Protein AF-G7JXV8-F1 (afdb_monomer_lite)

Organism: Medicago truncatula (NCBI:txid3880)

Structure (mmCIF, N/CA/C/O backbone):
data_AF-G7JXV8-F1
#
_entry.id   AF-G7JXV8-F1
#
loop_
_atom_site.group_PDB
_atom_site.id
_atom_site.type_symbol
_atom_site.label_atom_id
_atom_site.label_alt_id
_atom_site.label_comp_id
_atom_site.label_asym_id
_atom_site.label_entity_id
_atom_site.label_seq_id
_atom_site.pdbx_PDB_ins_code
_atom_site.Cartn_x
_atom_site.Cartn_y
_atom_site.Cartn_z
_atom_site.occupancy
_atom_site.B_iso_or_equiv
_atom_site.auth_seq_id
_atom_site.auth_comp_id
_atom_site.auth_asym_id
_atom_site.auth_atom_id
_atom_site.pdbx_PDB_model_num
ATOM 1 N N . MET A 1 1 ? -26.281 6.434 43.836 1.00 63.09 1 MET A N 1
ATOM 2 C CA . MET A 1 1 ? -25.924 5.166 43.152 1.00 63.09 1 MET A CA 1
ATOM 3 C C . MET A 1 1 ? -25.875 5.276 41.618 1.00 63.09 1 MET A C 1
ATOM 5 O O . MET A 1 1 ? -24.972 4.708 41.025 1.00 63.09 1 MET A O 1
ATOM 9 N N . ARG A 1 2 ? -26.761 6.048 40.961 1.00 75.25 2 ARG A N 1
ATOM 10 C CA . ARG A 1 2 ? -26.820 6.184 39.485 1.00 75.25 2 ARG A CA 1
ATOM 11 C C . ARG A 1 2 ? -25.588 6.841 38.820 1.00 75.25 2 ARG A C 1
ATOM 13 O O . ARG A 1 2 ? -25.232 6.445 37.723 1.00 75.25 2 ARG A O 1
ATOM 20 N N . MET A 1 3 ? -24.913 7.792 39.482 1.00 74.44 3 MET A N 1
ATOM 21 C CA . MET A 1 3 ? -23.731 8.478 38.913 1.00 74.44 3 MET A CA 1
ATOM 22 C C . MET A 1 3 ? -22.500 7.573 38.741 1.00 74.44 3 MET A C 1
ATOM 24 O O . MET A 1 3 ? -21.789 7.701 37.752 1.00 74.44 3 MET A O 1
ATOM 28 N N . GLN A 1 4 ? -22.256 6.647 39.674 1.00 80.50 4 GLN A N 1
ATOM 29 C CA . GLN A 1 4 ? -21.101 5.736 39.617 1.00 80.50 4 GLN A CA 1
ATOM 30 C C . GLN A 1 4 ? -21.216 4.762 38.433 1.00 80.50 4 GLN A C 1
ATOM 32 O O . GLN A 1 4 ? -20.238 4.486 37.746 1.00 80.50 4 GLN A O 1
ATOM 37 N N . LEU A 1 5 ? -22.440 4.312 38.134 1.00 79.06 5 LEU A N 1
ATOM 38 C CA . LEU A 1 5 ? -22.716 3.442 36.993 1.00 79.06 5 LEU A CA 1
ATOM 39 C C . LEU A 1 5 ? -22.513 4.171 35.653 1.00 79.06 5 LEU A C 1
ATOM 41 O O . LEU A 1 5 ? -21.916 3.609 34.739 1.00 79.06 5 LEU A O 1
ATOM 45 N N . SER A 1 6 ? -22.941 5.434 35.545 1.00 83.69 6 SER A N 1
ATOM 46 C CA . SER A 1 6 ? -22.739 6.232 34.327 1.00 83.69 6 SER A CA 1
ATOM 47 C C . SER A 1 6 ? -21.258 6.474 34.008 1.00 83.69 6 SER A C 1
ATOM 49 O O . SER A 1 6 ? -20.881 6.453 32.839 1.00 83.69 6 SER A O 1
ATOM 51 N N . TYR A 1 7 ? -20.407 6.662 35.023 1.00 88.31 7 TYR A N 1
ATOM 52 C CA . TYR A 1 7 ? -18.969 6.897 34.832 1.00 88.31 7 TYR A CA 1
ATOM 53 C C . TYR A 1 7 ? -18.237 5.647 34.318 1.00 88.31 7 TYR A C 1
ATOM 55 O O . TYR A 1 7 ? -17.411 5.728 33.410 1.00 88.31 7 TYR A O 1
ATOM 63 N N . LEU A 1 8 ? -18.596 4.474 34.848 1.00 86.31 8 LEU A N 1
ATOM 64 C CA . LEU A 1 8 ? -18.058 3.187 34.397 1.00 86.31 8 LEU A CA 1
ATOM 65 C C . LEU A 1 8 ? -18.452 2.876 32.949 1.00 86.31 8 LEU A C 1
ATOM 67 O O . LEU A 1 8 ? -17.615 2.440 32.158 1.00 86.31 8 LEU A O 1
ATOM 71 N N . VAL A 1 9 ? -19.708 3.150 32.581 1.00 91.56 9 VAL A N 1
ATOM 72 C CA . VAL A 1 9 ? -20.181 2.994 31.197 1.00 91.56 9 VAL A CA 1
ATOM 73 C C . VAL A 1 9 ? -19.430 3.938 30.256 1.00 91.56 9 VAL A C 1
ATOM 75 O O . VAL A 1 9 ? -19.014 3.512 29.179 1.00 91.56 9 VAL A O 1
ATOM 78 N N . TYR A 1 10 ? -19.198 5.189 30.665 1.00 91.69 10 TYR A N 1
ATOM 79 C CA . TYR A 1 10 ? -18.444 6.163 29.873 1.00 91.69 10 TYR A CA 1
ATOM 80 C C . TYR A 1 10 ? -16.997 5.719 29.623 1.00 91.69 10 TYR A C 1
ATOM 82 O O . TYR A 1 10 ? -16.520 5.789 28.490 1.00 91.69 10 TYR A O 1
ATOM 90 N N . LEU A 1 11 ? -16.318 5.215 30.658 1.00 91.69 11 LEU A N 1
ATOM 91 C CA . LEU A 1 11 ? -14.941 4.732 30.564 1.00 91.69 11 LEU A CA 1
ATOM 92 C C . LEU A 1 11 ? -14.823 3.518 29.629 1.00 91.69 11 LEU A C 1
ATOM 94 O O . LEU A 1 11 ? -13.973 3.508 28.741 1.00 91.69 11 LEU A O 1
ATOM 98 N N . PHE A 1 12 ? -15.721 2.537 29.765 1.00 92.38 12 PHE A N 1
ATOM 99 C CA . PHE A 1 12 ? -15.754 1.360 28.891 1.00 92.38 12 PHE A CA 1
ATOM 100 C C . PHE A 1 12 ? -16.003 1.731 27.421 1.00 92.38 12 PHE A C 1
ATOM 102 O O . PHE A 1 12 ? -15.347 1.199 26.521 1.00 92.38 12 PHE A O 1
ATOM 109 N N . LEU A 1 13 ? -16.925 2.667 27.164 1.00 93.00 13 LEU A N 1
ATOM 110 C CA . LEU A 1 13 ? -17.195 3.141 25.807 1.00 93.00 13 LEU A CA 1
ATOM 111 C C . LEU A 1 13 ? -15.978 3.868 25.219 1.00 93.00 13 LEU A C 1
ATOM 113 O O . LEU A 1 13 ? -15.619 3.618 24.069 1.00 93.00 13 LEU A O 1
ATOM 117 N N . ASN A 1 14 ? -15.308 4.708 26.015 1.00 95.00 14 ASN A N 1
ATOM 118 C CA . ASN A 1 14 ? -14.103 5.424 25.595 1.00 95.00 14 ASN A CA 1
ATOM 119 C C . ASN A 1 14 ? -12.974 4.468 25.190 1.00 95.00 14 ASN A C 1
ATOM 121 O O . ASN A 1 14 ? -12.381 4.646 24.130 1.00 95.00 14 ASN A O 1
ATOM 125 N N . SER A 1 15 ? -12.718 3.411 25.969 1.00 94.75 15 SER A N 1
ATOM 126 C CA . SER A 1 15 ? -11.690 2.415 25.631 1.00 94.75 15 SER A CA 1
ATOM 127 C C . SER A 1 15 ? -11.982 1.690 24.315 1.00 94.75 15 SER A C 1
ATOM 129 O O . SER A 1 15 ? -11.064 1.461 23.526 1.00 94.75 15 SER A O 1
ATOM 131 N N . LYS A 1 16 ? -13.254 1.370 24.039 1.00 96.81 16 LYS A N 1
ATOM 132 C CA . LYS A 1 16 ? -13.658 0.756 22.763 1.00 96.81 16 LYS A CA 1
ATOM 133 C C . LYS A 1 16 ? -13.424 1.696 21.586 1.00 96.81 16 LYS A C 1
ATOM 135 O O . LYS A 1 16 ? -12.883 1.274 20.569 1.00 96.81 16 LYS A O 1
ATOM 140 N N . VAL A 1 17 ? -13.811 2.963 21.733 1.00 96.75 17 VAL A N 1
ATOM 141 C CA . VAL A 1 17 ? -13.621 3.980 20.693 1.00 96.75 17 VAL A CA 1
ATOM 142 C C . VAL A 1 17 ? -12.130 4.204 20.446 1.00 96.75 17 VAL A C 1
ATOM 144 O O . VAL A 1 17 ? -11.692 4.115 19.304 1.00 96.75 17 VAL A O 1
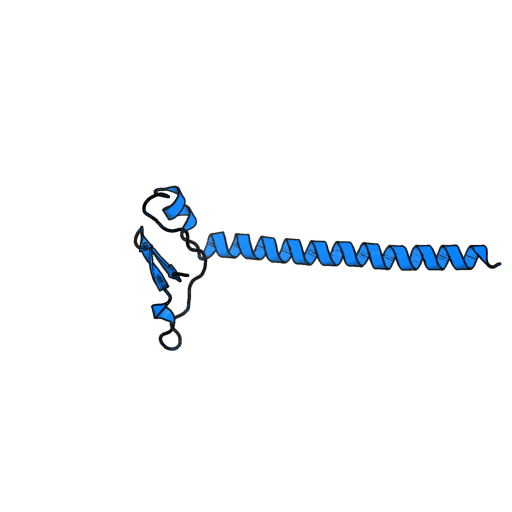ATOM 147 N N . PHE A 1 18 ? -11.331 4.397 21.494 1.00 97.50 18 PHE A N 1
ATOM 148 C CA . PHE A 1 18 ? -9.883 4.575 21.382 1.00 97.50 18 PHE A CA 1
ATOM 149 C C . PHE A 1 18 ? -9.196 3.384 20.693 1.00 97.50 18 PHE A C 1
ATOM 151 O O . PHE A 1 18 ? -8.415 3.572 19.760 1.00 97.50 18 PHE A O 1
ATOM 158 N N . SER A 1 19 ? -9.542 2.151 21.081 1.00 97.19 19 SER A N 1
ATOM 159 C CA . SER A 1 19 ? -8.998 0.945 20.447 1.00 97.19 19 SER A CA 1
ATOM 160 C C . SER A 1 19 ? -9.397 0.825 18.972 1.00 97.19 19 SER A C 1
ATOM 162 O O . SER A 1 19 ? -8.563 0.424 18.162 1.00 97.19 19 SER A O 1
ATOM 164 N N . ALA A 1 20 ? -10.618 1.222 18.596 1.00 98.00 20 ALA A N 1
ATOM 165 C CA . ALA A 1 20 ? -11.046 1.237 17.197 1.00 98.00 20 ALA A CA 1
ATOM 166 C C . ALA A 1 20 ? -10.245 2.244 16.351 1.00 98.00 20 ALA A C 1
ATOM 168 O O . ALA A 1 20 ? -9.868 1.924 15.226 1.00 98.00 20 ALA A O 1
ATOM 169 N N . HIS A 1 21 ? -9.920 3.420 16.900 1.00 98.19 21 HIS A N 1
ATOM 170 C CA . HIS A 1 21 ? -9.094 4.416 16.205 1.00 98.19 21 HIS A CA 1
ATOM 171 C C . HIS A 1 21 ? -7.667 3.904 15.978 1.00 98.19 21 HIS A C 1
ATOM 173 O O . HIS A 1 21 ? -7.121 4.068 14.888 1.00 98.19 21 HIS A O 1
ATOM 179 N N . LEU A 1 22 ? -7.076 3.222 16.967 1.00 98.06 22 LEU A N 1
ATOM 180 C CA . LEU A 1 22 ? -5.778 2.563 16.788 1.00 98.06 22 LEU A CA 1
ATOM 181 C C . LEU A 1 22 ? -5.840 1.428 15.756 1.00 98.06 22 LEU A C 1
ATOM 183 O O . LEU A 1 22 ? -4.908 1.275 14.971 1.00 98.06 22 LEU A O 1
ATOM 187 N N . GLY A 1 23 ? -6.940 0.670 15.716 1.00 98.06 23 GLY A N 1
ATOM 188 C CA . GLY A 1 23 ? -7.176 -0.342 14.682 1.00 98.06 23 GLY A CA 1
ATOM 189 C C . GLY A 1 23 ? -7.284 0.255 13.275 1.00 98.06 23 GLY A C 1
ATOM 190 O O . GLY A 1 23 ? -6.730 -0.286 12.325 1.00 98.06 23 GLY A O 1
ATOM 191 N N . GLN A 1 24 ? -7.937 1.407 13.126 1.00 98.25 24 GLN A N 1
ATOM 192 C CA . GLN A 1 24 ? -7.976 2.112 11.845 1.00 98.25 24 GLN A CA 1
ATOM 193 C C . GLN A 1 24 ? -6.584 2.610 11.437 1.00 98.25 24 GLN A C 1
ATOM 195 O O . GLN A 1 24 ? -6.181 2.428 10.288 1.00 98.25 24 GLN A O 1
ATOM 200 N N . LEU A 1 25 ? -5.832 3.204 12.369 1.00 98.44 25 LEU A N 1
ATOM 201 C CA . LEU A 1 25 ? -4.466 3.656 12.103 1.00 98.44 25 LEU A CA 1
ATOM 202 C C . LEU A 1 25 ? -3.552 2.498 11.692 1.00 98.44 25 LEU A C 1
ATOM 204 O O . LEU A 1 25 ? -2.770 2.659 10.759 1.00 98.44 25 LEU A O 1
ATOM 208 N N . SER A 1 26 ? -3.663 1.326 12.325 1.00 98.12 26 SER A N 1
ATOM 209 C CA . SER A 1 26 ? -2.839 0.170 11.955 1.00 98.12 26 SER A CA 1
ATOM 210 C C . SER A 1 26 ? -3.132 -0.319 10.535 1.00 98.12 26 SER A C 1
ATOM 212 O O . SER A 1 26 ? -2.194 -0.616 9.799 1.00 98.12 26 SER A O 1
ATOM 214 N N . ILE A 1 27 ? -4.400 -0.326 10.115 1.00 98.31 27 ILE A N 1
ATOM 215 C CA . ILE A 1 27 ? -4.790 -0.671 8.740 1.00 98.31 27 ILE A CA 1
ATOM 216 C C . ILE A 1 27 ? -4.237 0.356 7.747 1.00 98.31 27 ILE A C 1
ATOM 218 O O . ILE A 1 27 ? -3.701 -0.031 6.710 1.00 98.31 27 ILE A O 1
ATOM 222 N N . ILE A 1 28 ? -4.309 1.651 8.070 1.00 98.31 28 ILE A N 1
ATOM 223 C CA . ILE A 1 28 ? -3.737 2.712 7.228 1.00 98.31 28 ILE A CA 1
ATOM 224 C C . ILE A 1 28 ? -2.224 2.520 7.081 1.00 98.31 28 ILE A C 1
ATOM 226 O O . ILE A 1 28 ? -1.716 2.549 5.963 1.00 98.31 28 ILE A O 1
ATOM 230 N N . PHE A 1 29 ? -1.499 2.282 8.177 1.00 98.25 29 PHE A N 1
ATOM 231 C CA . PHE A 1 29 ? -0.051 2.071 8.118 1.00 98.25 29 PHE A CA 1
ATOM 232 C C . PHE A 1 29 ? 0.335 0.790 7.384 1.00 98.25 29 PHE A C 1
ATOM 234 O O . PHE A 1 29 ? 1.321 0.798 6.652 1.00 98.25 29 PHE A O 1
ATOM 241 N N . LEU A 1 30 ? -0.438 -0.286 7.538 1.00 97.50 30 LEU A N 1
ATOM 242 C CA . LEU A 1 30 ? -0.233 -1.525 6.791 1.00 97.50 30 LEU A CA 1
ATOM 243 C C . LEU A 1 30 ? -0.453 -1.318 5.288 1.00 97.50 30 LEU A C 1
ATOM 245 O O . LEU A 1 30 ? 0.297 -1.834 4.465 1.00 97.50 30 LEU A O 1
ATOM 249 N N . TRP A 1 31 ? -1.477 -0.551 4.920 1.00 97.75 31 TRP A N 1
ATOM 250 C CA . TRP A 1 31 ? -1.741 -0.236 3.523 1.00 97.75 31 TRP A CA 1
ATOM 251 C C . TRP A 1 31 ? -0.638 0.649 2.933 1.00 97.75 31 TRP A C 1
ATOM 253 O O . TRP A 1 31 ? -0.098 0.328 1.876 1.00 97.75 31 TRP A O 1
ATOM 263 N N . LEU A 1 32 ? -0.238 1.708 3.646 1.00 97.50 32 LEU A N 1
ATOM 264 C CA . LEU A 1 32 ? 0.859 2.584 3.231 1.00 97.50 32 LEU A CA 1
ATOM 265 C C . LEU A 1 32 ? 2.168 1.809 3.076 1.00 97.50 32 LEU A C 1
ATOM 267 O O . LEU A 1 32 ? 2.835 1.955 2.055 1.00 97.50 32 LEU A O 1
ATOM 271 N N . SER A 1 33 ? 2.527 0.963 4.045 1.00 97.06 33 SER A N 1
ATOM 272 C CA . SER A 1 33 ? 3.740 0.146 3.947 1.00 97.06 33 SER A CA 1
ATOM 273 C C . SER A 1 33 ? 3.689 -0.801 2.748 1.00 97.06 33 SER A C 1
ATOM 275 O O . SER A 1 33 ? 4.697 -0.947 2.058 1.00 97.06 33 SER A O 1
ATOM 277 N N . GLY A 1 34 ? 2.514 -1.358 2.439 1.00 93.81 34 GLY A N 1
ATOM 278 C CA . GLY A 1 34 ? 2.266 -2.108 1.212 1.00 93.81 34 GLY A CA 1
ATOM 279 C C . GLY A 1 34 ? 2.572 -1.284 -0.039 1.00 93.81 34 GLY A C 1
ATOM 280 O O . GLY A 1 34 ? 3.364 -1.723 -0.866 1.00 93.81 34 GLY A O 1
ATOM 281 N N . ILE A 1 35 ? 2.022 -0.072 -0.158 1.00 94.31 35 ILE A N 1
ATOM 282 C CA . ILE A 1 35 ? 2.280 0.809 -1.310 1.00 94.31 35 ILE A CA 1
ATOM 283 C C . ILE A 1 35 ? 3.775 1.134 -1.456 1.00 94.31 35 ILE A C 1
ATOM 285 O O . ILE A 1 35 ? 4.303 1.061 -2.565 1.00 94.31 35 ILE A O 1
ATOM 289 N N . TYR A 1 36 ? 4.480 1.419 -0.357 1.00 92.88 36 TYR A N 1
ATOM 290 C CA . TYR A 1 36 ? 5.929 1.657 -0.395 1.00 92.88 36 TYR A CA 1
ATOM 291 C C . TYR A 1 36 ? 6.719 0.420 -0.830 1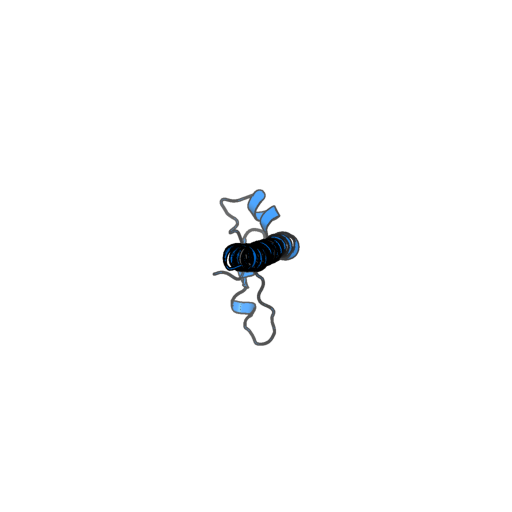.00 92.88 36 TYR A C 1
ATOM 293 O O . TYR A 1 36 ? 7.628 0.533 -1.652 1.00 92.88 36 TYR A O 1
ATOM 301 N N . PHE A 1 37 ? 6.376 -0.758 -0.308 1.00 91.12 37 PHE A N 1
ATOM 302 C CA . PHE A 1 37 ? 7.038 -2.007 -0.677 1.00 91.12 37 PHE A CA 1
ATOM 303 C C . PHE A 1 37 ? 6.809 -2.352 -2.153 1.00 91.12 37 PHE A C 1
ATOM 305 O O . PHE A 1 37 ? 7.760 -2.662 -2.869 1.00 91.12 37 PHE A O 1
ATOM 312 N N . TYR A 1 38 ? 5.568 -2.232 -2.632 1.00 88.50 38 TYR A N 1
ATOM 313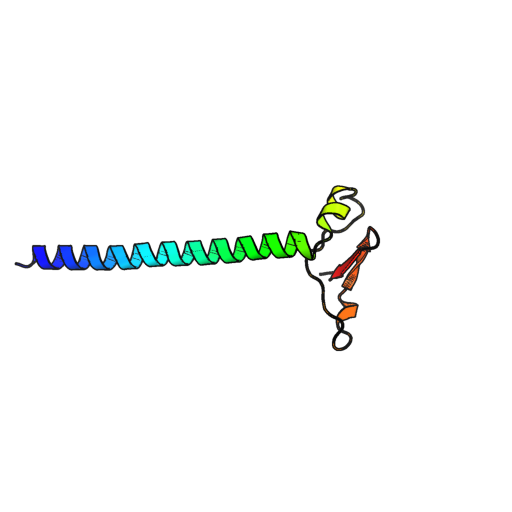 C CA . TYR A 1 38 ? 5.247 -2.439 -4.043 1.00 88.50 38 TYR A CA 1
ATOM 314 C C . TYR A 1 38 ? 5.987 -1.448 -4.947 1.00 88.50 38 TYR A C 1
ATOM 316 O O . TYR A 1 38 ? 6.566 -1.859 -5.951 1.00 88.50 38 TYR A O 1
ATOM 324 N N . GLY A 1 39 ? 6.046 -0.173 -4.552 1.00 87.25 39 GLY A N 1
ATOM 325 C CA . GLY A 1 39 ? 6.845 0.844 -5.232 1.00 87.25 39 GLY A CA 1
ATOM 326 C C . GLY A 1 39 ? 8.330 0.483 -5.305 1.00 87.25 39 GLY A C 1
ATOM 327 O O . GLY A 1 39 ? 8.933 0.587 -6.365 1.00 87.25 39 GLY A O 1
ATOM 328 N N . ALA A 1 40 ? 8.930 0.003 -4.219 1.00 87.19 40 ALA A N 1
ATOM 329 C CA . ALA A 1 40 ? 10.355 -0.325 -4.205 1.00 87.19 40 ALA A CA 1
ATOM 330 C C . ALA A 1 40 ? 10.708 -1.583 -5.022 1.00 87.19 40 ALA A C 1
ATOM 332 O O . ALA A 1 40 ? 11.775 -1.634 -5.627 1.00 87.19 40 ALA A O 1
ATOM 333 N N . CYS A 1 41 ? 9.843 -2.602 -5.032 1.00 85.38 41 CYS A N 1
ATOM 334 C CA . CYS A 1 41 ? 10.169 -3.901 -5.632 1.00 85.38 41 CYS A CA 1
ATOM 335 C C . CYS A 1 41 ? 9.676 -4.083 -7.072 1.00 85.38 41 CYS A C 1
ATOM 337 O O . CYS A 1 41 ? 10.289 -4.845 -7.816 1.00 85.38 41 CYS A O 1
ATOM 339 N N . PHE A 1 42 ? 8.569 -3.441 -7.459 1.00 82.88 42 PHE A N 1
ATOM 340 C CA . PHE A 1 42 ? 7.882 -3.732 -8.726 1.00 82.88 42 PHE A CA 1
ATOM 341 C C . PHE A 1 42 ? 7.659 -2.506 -9.618 1.00 82.88 42 PHE A C 1
ATOM 343 O O . PHE A 1 42 ? 7.068 -2.644 -10.688 1.00 82.88 42 PHE A O 1
ATOM 350 N N . SER A 1 43 ? 8.117 -1.320 -9.205 1.00 84.56 43 SER A N 1
ATOM 351 C CA . SER A 1 43 ? 7.984 -0.108 -10.017 1.00 84.56 43 SER A CA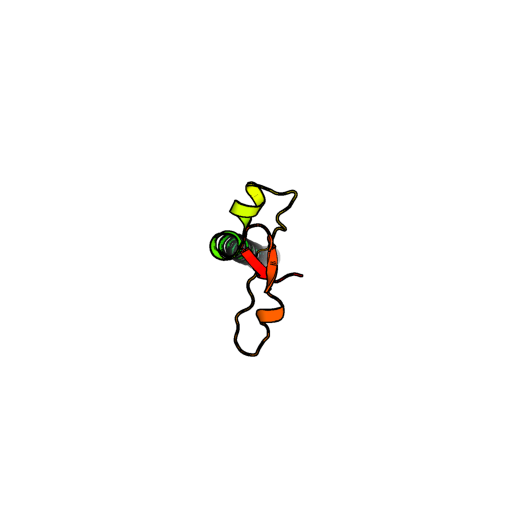 1
ATOM 352 C C . SER A 1 43 ? 9.217 0.196 -10.862 1.00 84.56 43 SER A C 1
ATOM 354 O O . SER A 1 43 ? 10.318 -0.291 -10.609 1.00 84.56 43 SER A O 1
ATOM 356 N N . ASN A 1 44 ? 9.033 1.079 -11.840 1.00 88.62 44 ASN A N 1
ATOM 357 C CA . ASN A 1 44 ? 10.108 1.706 -12.604 1.00 88.62 44 ASN A CA 1
ATOM 358 C C . ASN A 1 44 ? 10.482 3.103 -12.066 1.00 88.62 44 ASN A C 1
ATOM 360 O O . ASN A 1 44 ? 10.971 3.936 -12.827 1.00 88.62 44 ASN A O 1
ATOM 364 N N . TYR A 1 45 ? 10.256 3.377 -10.774 1.00 88.19 45 TYR A N 1
ATOM 365 C CA . TYR A 1 45 ? 10.401 4.715 -10.188 1.00 88.19 45 TYR A CA 1
ATOM 366 C C . TYR A 1 45 ? 11.786 5.344 -10.403 1.00 88.19 45 TYR A C 1
ATOM 368 O O . TYR A 1 45 ? 11.868 6.530 -10.708 1.00 88.19 45 TYR A O 1
ATOM 376 N N . GLU A 1 46 ? 12.871 4.568 -10.314 1.00 88.00 46 GLU A N 1
ATOM 377 C CA . GLU A 1 46 ? 14.226 5.076 -10.587 1.00 88.00 46 GLU A CA 1
ATOM 378 C C . GLU A 1 46 ? 14.423 5.465 -12.059 1.00 88.00 46 GLU A C 1
ATOM 380 O O . GLU A 1 46 ? 15.016 6.501 -12.352 1.00 88.00 46 GLU A O 1
ATOM 385 N N . ALA A 1 47 ? 13.897 4.668 -12.994 1.00 87.12 47 ALA A N 1
ATOM 386 C CA . ALA A 1 47 ? 13.952 4.979 -14.420 1.00 87.12 47 ALA A CA 1
ATOM 387 C C . ALA A 1 47 ? 13.115 6.229 -14.731 1.00 87.12 47 ALA A C 1
ATOM 389 O O . ALA A 1 47 ? 13.595 7.138 -15.402 1.00 87.12 47 ALA A O 1
ATOM 390 N N . TRP A 1 48 ? 11.911 6.319 -14.161 1.00 90.19 48 TRP A N 1
ATOM 391 C CA . TRP A 1 48 ? 11.054 7.498 -14.263 1.00 90.19 48 TRP A CA 1
ATOM 392 C C . TRP A 1 48 ? 11.719 8.765 -13.700 1.00 90.19 48 TRP A C 1
ATOM 394 O O . TRP A 1 48 ? 11.642 9.819 -14.319 1.00 90.19 48 TRP A O 1
ATOM 404 N N . LEU A 1 49 ? 12.423 8.672 -12.567 1.00 90.69 49 LEU A N 1
ATOM 405 C CA . LEU A 1 49 ? 13.179 9.791 -11.990 1.00 90.69 49 LEU A CA 1
ATOM 406 C C . LEU A 1 49 ? 14.266 10.332 -12.931 1.00 90.69 49 LEU A C 1
ATOM 408 O O . LEU A 1 49 ? 14.563 11.525 -12.885 1.00 90.69 49 LEU A O 1
ATOM 412 N N . ASN A 1 50 ? 14.853 9.470 -13.766 1.00 91.31 50 ASN A N 1
ATOM 413 C CA . ASN A 1 50 ? 15.903 9.854 -14.708 1.00 91.31 50 ASN A CA 1
ATOM 414 C C . ASN A 1 50 ? 15.356 10.557 -15.962 1.00 91.31 50 ASN A C 1
ATOM 416 O O . ASN A 1 50 ? 16.020 11.453 -16.481 1.00 91.31 50 ASN A O 1
ATOM 420 N N . ASP A 1 51 ? 14.168 10.178 -16.443 1.00 90.94 51 ASP A N 1
ATOM 421 C CA . ASP A 1 51 ? 13.501 10.820 -17.585 1.00 90.94 51 ASP A CA 1
ATOM 422 C C . ASP A 1 51 ? 11.967 10.810 -17.419 1.00 90.94 51 ASP A C 1
ATOM 424 O O . ASP A 1 51 ? 11.265 9.986 -18.016 1.00 90.94 51 ASP A O 1
ATOM 428 N N . PRO A 1 52 ? 11.413 11.738 -16.617 1.00 90.31 52 PRO A N 1
ATOM 429 C CA . PRO A 1 52 ? 9.985 11.756 -16.302 1.00 90.31 52 PRO A CA 1
ATOM 430 C C . PRO A 1 52 ? 9.113 12.228 -17.473 1.00 90.31 52 PRO A C 1
ATOM 432 O O . PRO A 1 52 ? 7.886 12.180 -17.382 1.00 90.31 52 PRO A O 1
ATOM 435 N N . THR A 1 53 ? 9.727 12.734 -18.549 1.00 91.62 53 THR A N 1
ATOM 436 C CA . THR A 1 53 ? 9.033 13.240 -19.741 1.00 91.62 53 THR A CA 1
ATOM 437 C C . THR A 1 53 ? 8.789 12.169 -20.792 1.00 91.62 53 THR A C 1
ATOM 439 O O . THR A 1 53 ? 7.812 12.270 -21.536 1.00 91.62 53 THR A O 1
ATOM 442 N N . HIS A 1 54 ? 9.656 11.158 -20.862 1.00 88.31 54 HIS A N 1
ATOM 443 C CA . HIS A 1 54 ? 9.564 10.097 -21.863 1.00 88.31 54 HIS A CA 1
ATOM 444 C C . HIS A 1 54 ? 9.266 8.717 -21.270 1.00 88.31 54 HIS A C 1
ATOM 446 O O . HIS A 1 54 ? 8.779 7.852 -21.996 1.00 88.31 54 HIS A O 1
ATOM 452 N N . ILE A 1 55 ? 9.512 8.508 -19.974 1.00 87.69 55 ILE A N 1
ATOM 453 C CA . ILE A 1 55 ? 9.187 7.260 -19.276 1.00 87.69 55 ILE A CA 1
ATOM 454 C C . ILE A 1 55 ? 7.877 7.453 -18.516 1.00 87.69 55 ILE A C 1
ATOM 456 O O . ILE A 1 55 ? 7.717 8.406 -17.755 1.00 87.69 55 ILE A O 1
ATOM 460 N N . GLN A 1 56 ? 6.927 6.541 -18.702 1.00 86.69 56 GLN A N 1
ATOM 461 C CA . GLN A 1 56 ? 5.678 6.537 -17.951 1.00 86.69 56 GLN A CA 1
ATOM 462 C C . GLN A 1 56 ? 5.877 5.824 -16.609 1.00 86.69 56 GLN A C 1
ATOM 464 O O . GLN A 1 56 ? 6.436 4.730 -16.542 1.00 86.69 56 GLN A O 1
ATOM 469 N N . LEU A 1 57 ? 5.398 6.437 -15.524 1.00 85.25 57 LEU A N 1
ATOM 470 C CA . LEU A 1 57 ? 5.441 5.823 -14.200 1.00 85.25 57 LEU A CA 1
ATOM 471 C C . LEU A 1 57 ? 4.518 4.601 -14.150 1.00 85.25 57 LEU A C 1
ATOM 473 O O . LEU A 1 57 ? 3.341 4.694 -14.505 1.00 85.25 57 LEU A O 1
ATOM 477 N N . SER A 1 58 ? 5.038 3.479 -13.660 1.00 84.44 58 SER A N 1
ATOM 478 C CA . SER A 1 58 ? 4.278 2.243 -13.527 1.00 84.44 58 SER A CA 1
ATOM 479 C C . SER A 1 58 ? 4.759 1.406 -12.332 1.00 84.44 58 SER A C 1
ATOM 481 O O . SER A 1 58 ? 5.949 1.385 -12.016 1.00 84.44 58 SER A O 1
ATOM 483 N N . VAL A 1 59 ? 3.824 0.772 -11.609 1.00 80.38 59 VAL A N 1
ATOM 484 C CA . VAL A 1 59 ? 4.048 0.223 -10.243 1.00 80.38 59 VAL A CA 1
ATOM 485 C C . VAL A 1 59 ? 3.559 -1.222 -10.065 1.00 80.38 59 VAL A C 1
ATOM 487 O O . VAL A 1 59 ? 3.902 -1.892 -9.093 1.00 80.38 59 VAL A O 1
ATOM 490 N N . GLN A 1 60 ? 2.751 -1.727 -10.988 1.00 81.38 60 GLN A N 1
ATOM 491 C CA . GLN A 1 60 ? 2.144 -3.056 -10.908 1.00 81.38 60 GLN A CA 1
ATOM 492 C C . GLN A 1 60 ? 2.694 -3.910 -12.034 1.00 81.38 60 GLN A C 1
ATOM 494 O O . GLN A 1 60 ? 2.782 -3.364 -13.107 1.00 81.38 60 GLN A O 1
ATOM 499 N N . MET A 1 61 ? 2.970 -5.207 -11.832 1.00 81.94 61 MET A N 1
ATOM 500 C CA . MET A 1 61 ? 3.325 -6.195 -12.872 1.00 81.94 61 MET A CA 1
ATOM 501 C C . MET A 1 61 ? 2.258 -7.296 -12.960 1.00 81.94 61 MET A C 1
ATOM 503 O O . MET A 1 61 ? 1.900 -7.862 -11.927 1.00 81.94 61 MET A O 1
ATOM 507 N N . VAL A 1 62 ? 1.768 -7.647 -14.160 1.00 86.50 62 VAL A N 1
ATOM 508 C CA . VAL A 1 62 ? 0.882 -8.811 -14.348 1.00 86.50 62 VAL A CA 1
ATOM 509 C C . VAL A 1 62 ? 1.718 -10.044 -14.682 1.00 86.50 62 VAL A C 1
ATOM 511 O O . VAL A 1 62 ? 2.609 -10.013 -15.526 1.00 86.50 62 VAL A O 1
ATOM 514 N N . TRP A 1 63 ? 1.443 -11.153 -14.001 1.00 86.44 63 TRP A N 1
ATOM 515 C CA . TRP A 1 63 ? 2.208 -12.387 -14.177 1.00 86.44 63 TRP A CA 1
ATOM 516 C C . TRP A 1 63 ? 1.727 -13.198 -15.392 1.00 86.44 63 TRP A C 1
ATOM 518 O O . TRP A 1 63 ? 0.513 -13.313 -15.590 1.00 86.44 63 TRP A O 1
ATOM 528 N N . PRO A 1 64 ? 2.637 -13.827 -16.160 1.00 87.94 64 PRO A N 1
ATOM 529 C CA . PRO A 1 64 ? 2.296 -14.592 -17.359 1.00 87.94 64 PRO A CA 1
ATOM 530 C C . PRO A 1 64 ? 1.780 -15.994 -17.002 1.00 87.94 64 PRO A C 1
ATOM 532 O O . PRO A 1 64 ? 2.519 -16.975 -17.040 1.00 87.94 64 PRO A O 1
ATOM 535 N N . ILE A 1 65 ? 0.509 -16.093 -16.597 1.00 89.25 65 ILE A N 1
ATOM 536 C CA . ILE A 1 65 ? -0.114 -17.379 -16.226 1.00 89.25 65 ILE A CA 1
ATOM 537 C C . ILE A 1 65 ? -0.942 -17.946 -17.388 1.00 89.25 65 ILE A C 1
ATOM 539 O O . ILE A 1 65 ? -0.840 -19.129 -17.696 1.00 89.25 65 ILE A O 1
ATOM 543 N N . VAL A 1 66 ? -1.768 -17.112 -18.030 1.00 91.19 66 VAL A N 1
ATOM 544 C CA . VAL A 1 66 ? -2.751 -17.539 -19.050 1.00 91.19 66 VAL A CA 1
ATOM 545 C C . VAL A 1 66 ? -2.820 -16.620 -20.283 1.00 91.19 66 VAL A C 1
ATOM 547 O O . VAL A 1 66 ? -3.828 -16.624 -20.982 1.00 91.19 66 VAL A 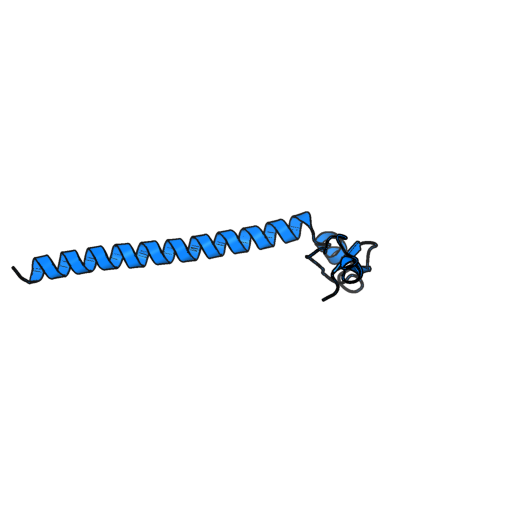O 1
ATOM 550 N N . GLY A 1 67 ? -1.793 -15.806 -20.553 1.00 86.75 67 GLY A N 1
ATOM 551 C CA . GLY A 1 67 ? -1.808 -14.825 -21.655 1.00 86.75 67 GLY A CA 1
ATOM 552 C C . GLY A 1 67 ? -2.177 -13.395 -21.236 1.00 86.75 67 GLY A C 1
ATOM 553 O O . GLY A 1 67 ? -2.321 -12.509 -22.073 1.00 86.75 67 GLY A O 1
ATOM 554 N N . GLN A 1 68 ? -2.352 -13.152 -19.934 1.00 91.12 68 GLN A N 1
ATOM 555 C CA . GLN A 1 68 ? -2.669 -11.833 -19.367 1.00 91.12 68 GLN A CA 1
ATOM 556 C C . GLN A 1 68 ? -1.466 -10.873 -19.335 1.00 91.12 68 GLN A C 1
ATOM 558 O O . GLN A 1 68 ? -1.634 -9.690 -19.051 1.00 91.12 68 GLN A O 1
ATOM 563 N N . GLU A 1 69 ? -0.261 -11.346 -19.656 1.00 84.69 69 GLU A N 1
ATOM 564 C CA . GLU A 1 69 ? 0.941 -10.519 -19.799 1.00 84.69 69 GLU A CA 1
ATOM 565 C C . GLU A 1 69 ? 0.850 -9.501 -20.940 1.00 84.69 69 GLU A C 1
ATOM 567 O O . GLU A 1 69 ? 1.637 -8.563 -20.959 1.00 84.69 69 GLU A O 1
ATOM 572 N N . ILE A 1 70 ? -0.144 -9.621 -21.831 1.00 84.44 70 ILE A N 1
ATOM 573 C CA . ILE A 1 70 ? -0.489 -8.570 -22.802 1.00 84.44 70 ILE A CA 1
ATOM 574 C C . ILE A 1 70 ? -0.827 -7.233 -22.126 1.00 84.44 70 ILE A C 1
ATOM 576 O O . ILE A 1 70 ? -0.710 -6.180 -22.745 1.00 84.44 70 ILE A O 1
ATOM 580 N N . LEU A 1 71 ? -1.222 -7.267 -20.849 1.00 84.31 71 LEU A N 1
ATOM 581 C CA . LEU A 1 71 ? -1.442 -6.062 -20.059 1.00 84.31 71 LEU A CA 1
ATOM 582 C C . LEU A 1 71 ? -0.124 -5.346 -19.724 1.00 84.31 71 LEU A C 1
ATOM 584 O O . LEU A 1 71 ? -0.168 -4.154 -19.455 1.00 84.31 71 LEU A O 1
ATOM 588 N N . ASN A 1 72 ? 1.032 -6.024 -19.769 1.00 85.56 72 ASN A N 1
ATOM 589 C CA . ASN A 1 72 ? 2.358 -5.446 -19.521 1.00 85.56 72 ASN A CA 1
ATOM 590 C C . ASN A 1 72 ? 2.893 -4.742 -20.780 1.00 85.56 72 ASN A C 1
ATOM 592 O O . ASN A 1 72 ? 3.581 -5.352 -21.597 1.00 85.56 72 ASN A O 1
ATOM 596 N N . GLY A 1 73 ? 2.582 -3.457 -20.935 1.00 80.75 73 GLY A N 1
ATOM 597 C CA . GLY A 1 73 ? 3.043 -2.643 -22.059 1.00 80.75 73 GLY A CA 1
ATOM 598 C C . GLY A 1 73 ? 4.461 -2.100 -21.876 1.00 80.75 73 GLY A C 1
ATOM 599 O O . GLY A 1 73 ? 5.034 -2.134 -20.786 1.00 80.75 73 GLY A O 1
ATOM 600 N N . ASP A 1 74 ? 5.027 -1.576 -22.962 1.00 83.31 74 ASP A N 1
ATOM 601 C CA . ASP A 1 74 ? 6.258 -0.788 -22.894 1.00 83.31 74 ASP A CA 1
ATOM 602 C C . ASP A 1 74 ? 5.937 0.607 -22.345 1.00 83.31 74 ASP A C 1
ATOM 604 O O . ASP A 1 74 ? 5.154 1.352 -22.938 1.00 83.31 74 ASP A O 1
ATOM 608 N N . VAL A 1 75 ? 6.530 0.941 -21.198 1.00 83.44 75 VAL A N 1
ATOM 609 C CA . VAL A 1 75 ? 6.379 2.244 -20.532 1.00 83.44 75 VAL A CA 1
ATOM 610 C C . VAL A 1 75 ? 7.636 3.115 -20.669 1.00 83.44 75 VAL A C 1
ATOM 612 O O . VAL A 1 75 ? 7.740 4.155 -20.018 1.00 83.44 75 VAL A O 1
ATOM 615 N N . GLY A 1 76 ? 8.587 2.720 -21.521 1.00 78.94 76 GLY A N 1
ATOM 616 C CA . GLY A 1 76 ? 9.859 3.409 -21.722 1.00 78.94 76 GLY A CA 1
ATOM 617 C C . GLY A 1 76 ? 10.974 2.907 -20.797 1.00 78.94 76 GLY A C 1
ATOM 618 O O . GLY A 1 76 ? 10.743 2.286 -19.758 1.00 78.94 76 GLY A O 1
ATOM 619 N N . GLY A 1 77 ? 12.227 3.155 -21.194 1.00 72.06 77 GLY A N 1
ATOM 620 C CA . GLY A 1 77 ? 13.409 2.770 -20.411 1.00 72.06 77 GLY A CA 1
ATOM 621 C C . GLY A 1 77 ? 13.723 1.266 -20.395 1.00 72.06 77 GLY A C 1
ATOM 622 O O . GLY A 1 77 ? 14.445 0.823 -19.509 1.00 72.06 77 GLY A O 1
ATOM 623 N N . ASN A 1 78 ? 13.211 0.490 -21.363 1.00 68.06 78 ASN A N 1
ATOM 624 C CA . ASN A 1 78 ? 13.271 -0.984 -21.417 1.00 68.06 78 ASN A CA 1
ATOM 625 C C . ASN A 1 78 ? 12.539 -1.695 -20.262 1.00 68.06 78 ASN A C 1
ATOM 627 O O . ASN A 1 78 ? 12.777 -2.880 -20.017 1.00 68.06 78 ASN A O 1
ATOM 631 N N . ASN A 1 79 ? 11.634 -0.998 -19.571 1.00 64.12 79 ASN A N 1
ATOM 632 C CA . ASN A 1 79 ? 10.834 -1.579 -18.504 1.00 64.12 79 ASN A CA 1
ATOM 633 C C . ASN A 1 79 ? 9.448 -1.948 -19.049 1.00 64.12 79 ASN A C 1
ATOM 635 O O . ASN A 1 79 ? 8.689 -1.083 -19.476 1.00 64.12 79 ASN A O 1
ATOM 639 N N . MET A 1 80 ? 9.116 -3.242 -19.012 1.00 61.91 80 MET A N 1
ATOM 640 C CA . MET A 1 80 ? 7.782 -3.744 -19.352 1.00 61.91 80 MET A CA 1
ATOM 641 C C . MET A 1 80 ? 6.948 -3.836 -18.080 1.00 61.91 80 MET A C 1
ATOM 643 O O . MET A 1 80 ? 7.237 -4.647 -17.195 1.00 61.91 80 MET A O 1
ATOM 647 N N . VAL A 1 81 ? 5.930 -2.990 -17.975 1.00 67.50 81 VAL A N 1
ATOM 648 C CA . VAL A 1 81 ? 5.070 -2.893 -16.795 1.00 67.50 81 VAL A CA 1
ATOM 649 C C . VAL A 1 81 ? 3.631 -2.643 -17.272 1.00 67.50 81 VAL A C 1
ATOM 651 O O . VAL A 1 81 ? 3.442 -1.949 -18.266 1.00 67.50 81 VAL A O 1
ATOM 654 N N . PRO A 1 82 ? 2.608 -3.215 -16.621 1.00 56.34 82 PRO A N 1
ATOM 655 C CA . PRO A 1 82 ? 1.196 -2.970 -16.829 1.00 56.34 82 PRO A CA 1
ATOM 656 C C . PRO A 1 82 ? 0.862 -1.556 -17.258 1.00 56.34 82 PRO A C 1
ATOM 658 O O . PRO A 1 82 ? 1.091 -0.601 -16.518 1.00 56.34 82 PRO A O 1
ATOM 661 N N . ILE A 1 83 ? 0.323 -1.446 -18.466 1.00 54.12 83 ILE A N 1
ATOM 662 C CA . ILE A 1 83 ? -0.295 -0.217 -18.948 1.00 54.12 83 ILE A CA 1
ATOM 663 C C . ILE A 1 83 ? -1.722 -0.169 -18.379 1.00 54.12 83 ILE A C 1
ATOM 665 O O . ILE A 1 83 ? -2.448 -1.157 -18.520 1.00 54.12 83 ILE A O 1
ATOM 669 N N . PRO A 1 84 ? -2.107 0.910 -17.673 1.00 52.66 84 PRO A N 1
ATOM 670 C CA . PRO A 1 84 ? -3.481 1.100 -17.216 1.00 52.66 84 PRO A CA 1
ATOM 671 C C . PRO A 1 84 ? -4.460 1.337 -18.372 1.00 52.66 84 PRO A C 1
ATOM 673 O O . PRO A 1 84 ? -4.037 1.877 -19.421 1.00 52.66 84 PRO A O 1
#

Sequence (84 aa)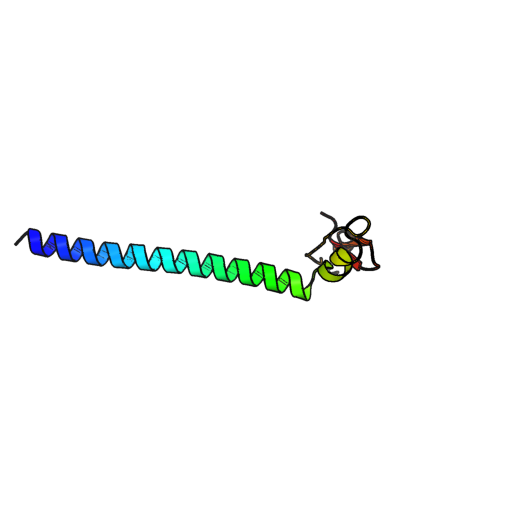:
MRMQLSYLVYLFLNSKVFSAHLGQLSIIFLWLSGIYFYGACFSNYEAWLNDPTHIQLSVQMVWPIVGQEILNGDVGGNNMVPIP

pLDDT: mean 86.7, std 10.48, range [52.66, 98.44]

Radius of gyration: 23.61 Å; chains: 1; bounding box: 43×31×66 Å

Foldseek 3Di:
DVVVVVVVVVVVVVVVVVVVVVVVVVVVVVVVVVQVVLCVPAWPVVVCVVPVPQAPTARAADDPDPNPNVQQPHRDPPGGHGDD

InterPro domains:
  IPR001280 Photosystem I PsaA/PsaB [PF00223] (14-83)
  IPR036408 Photosystem I PsaA/PsaB superfamily [G3DSA:1.20.1130.10] (6-83)
  IPR036408 Photosystem I PsaA/PsaB superfamily [SSF81558] (13-79)

Secondary structure (DSSP, 8-state):
-HHHHHHHHHHHHHHHHHHHHHHHHHHHHHHHHHHHHHHHHH--HHHHHH-TTTSPP-------SSSGGGGEEE-STT-EEE--